Protein AF-A0A7C4VR80-F1 (afdb_monomer)

pLDDT: mean 94.08, std 6.9, range [58.31, 98.81]

InterPro domains:
  IPR038763 DHH phosphoesterase superfamily [SSF64182] (2-116)

Solvent-accessible surface area (backbone atoms only — not comparable to full-atom values): 9260 Å² total; per-residue (Å²): 99,38,45,36,22,27,54,40,55,39,22,42,46,32,46,31,52,50,28,62,56,66,71,44,82,62,73,70,46,74,44,54,60,67,41,53,78,66,64,74,52,89,69,44,83,46,22,33,38,29,56,44,63,85,62,85,51,48,59,28,41,26,28,28,58,79,90,55,69,69,94,73,90,67,56,67,45,76,50,86,52,52,25,30,26,48,45,52,48,62,76,39,56,90,55,55,92,66,90,53,64,68,63,36,52,48,29,29,31,61,67,55,60,69,64,52,71,62,52,72,74,43,31,85,81,36,68,68,58,40,53,41,74,70,45,70,77,80,55,88,88,40,57,69,55,54,51,48,52,29,56,38,65,66,76,44,60,71,86,79,68,111

Structure (mmCIF, N/CA/C/O backbone):
data_AF-A0A7C4VR80-F1
#
_entry.id   AF-A0A7C4VR80-F1
#
loop_
_atom_site.group_PDB
_atom_site.id
_atom_site.type_symbol
_atom_site.label_atom_id
_atom_site.label_alt_id
_atom_site.label_comp_id
_atom_site.label_asym_id
_atom_site.label_entity_id
_atom_site.label_seq_id
_atom_site.pdbx_PDB_ins_code
_atom_site.Cartn_x
_atom_site.Cartn_y
_atom_site.Cartn_z
_atom_site.occupancy
_atom_site.B_iso_or_equiv
_atom_site.auth_seq_id
_atom_site.auth_comp_id
_atom_site.auth_asym_id
_atom_site.auth_atom_id
_atom_site.pdbx_PDB_model_num
ATOM 1 N N . MET A 1 1 ? -15.105 -1.684 8.019 1.00 88.06 1 MET A N 1
ATOM 2 C CA . MET A 1 1 ? -13.678 -1.315 7.994 1.00 88.06 1 MET A CA 1
ATOM 3 C C . MET A 1 1 ? -13.324 -1.013 6.562 1.00 88.06 1 MET A C 1
ATOM 5 O O . MET A 1 1 ? -13.680 -1.820 5.712 1.00 88.06 1 MET A O 1
ATOM 9 N N . ARG A 1 2 ? -12.689 0.125 6.300 1.00 94.94 2 ARG A N 1
ATOM 10 C CA . ARG A 1 2 ? -12.163 0.472 4.977 1.00 94.94 2 ARG A CA 1
ATOM 11 C C . ARG A 1 2 ? -10.654 0.610 5.093 1.00 94.94 2 ARG A C 1
ATOM 13 O O . ARG A 1 2 ? -10.152 0.986 6.152 1.00 94.94 2 ARG A O 1
ATOM 20 N N . VAL A 1 3 ? -9.945 0.314 4.014 1.00 98.06 3 VAL A N 1
ATOM 21 C CA . VAL A 1 3 ? -8.529 0.671 3.913 1.00 98.06 3 VAL A CA 1
ATOM 22 C C . VAL A 1 3 ? -8.450 2.087 3.363 1.00 98.06 3 VAL A C 1
ATOM 24 O O . VAL A 1 3 ? -9.061 2.372 2.334 1.00 98.06 3 VAL A O 1
ATOM 27 N N . VAL A 1 4 ? -7.721 2.956 4.056 1.00 97.88 4 VAL A N 1
ATOM 28 C CA . VAL A 1 4 ? -7.455 4.337 3.658 1.00 97.88 4 VAL A CA 1
ATOM 29 C C . VAL A 1 4 ? -5.955 4.475 3.436 1.00 97.88 4 VAL A C 1
ATOM 31 O O . VAL A 1 4 ? -5.168 4.261 4.359 1.00 97.88 4 VAL A O 1
ATOM 34 N N . THR A 1 5 ? -5.540 4.781 2.212 1.00 97.56 5 THR A N 1
ATOM 35 C CA . THR A 1 5 ? -4.115 4.805 1.856 1.00 97.56 5 THR A CA 1
ATOM 36 C C . THR A 1 5 ? -3.829 5.726 0.674 1.00 97.56 5 THR A C 1
ATOM 38 O O . THR A 1 5 ? -4.750 6.294 0.083 1.00 97.56 5 THR A O 1
ATOM 41 N N . ARG A 1 6 ? -2.549 5.912 0.357 1.00 94.31 6 ARG A N 1
ATOM 42 C CA . ARG A 1 6 ? -2.096 6.761 -0.746 1.00 94.31 6 ARG A CA 1
ATOM 43 C C . ARG A 1 6 ? -2.239 6.062 -2.097 1.00 94.31 6 ARG A C 1
ATOM 45 O O . ARG A 1 6 ? -2.098 4.843 -2.165 1.00 94.31 6 ARG A O 1
ATOM 52 N N . PRO A 1 7 ? -2.489 6.809 -3.183 1.00 93.38 7 PRO A N 1
ATOM 53 C CA . PRO A 1 7 ? -2.538 6.265 -4.538 1.00 93.38 7 PRO A CA 1
ATOM 54 C C . PRO A 1 7 ? -1.134 6.126 -5.157 1.00 93.38 7 PRO A C 1
ATOM 56 O O . PRO A 1 7 ? -0.882 6.583 -6.268 1.00 93.38 7 PRO A O 1
ATOM 59 N N . ASP A 1 8 ? -0.210 5.508 -4.424 1.00 95.38 8 ASP A N 1
ATOM 60 C CA . ASP A 1 8 ? 1.118 5.113 -4.898 1.00 95.38 8 ASP A CA 1
ATOM 61 C C . ASP A 1 8 ? 1.297 3.593 -4.789 1.00 95.38 8 ASP A C 1
ATOM 63 O O . ASP A 1 8 ? 0.402 2.871 -4.341 1.00 95.38 8 ASP A O 1
ATOM 67 N N . PHE A 1 9 ? 2.434 3.077 -5.259 1.00 97.38 9 PHE A N 1
ATOM 68 C CA . PHE A 1 9 ? 2.661 1.633 -5.278 1.00 97.38 9 PHE A CA 1
ATOM 69 C C . PHE A 1 9 ? 2.686 1.029 -3.868 1.00 97.38 9 PHE A C 1
ATOM 71 O O . PHE A 1 9 ? 2.068 -0.013 -3.654 1.00 97.38 9 PHE A O 1
ATOM 78 N N . ASP A 1 10 ? 3.310 1.699 -2.894 1.00 98.38 10 ASP A N 1
ATOM 79 C CA . ASP A 1 10 ? 3.303 1.245 -1.500 1.00 98.38 10 ASP A CA 1
ATOM 80 C C . ASP A 1 10 ? 1.877 1.201 -0.924 1.00 98.38 10 ASP A C 1
ATOM 82 O O . ASP A 1 10 ? 1.457 0.190 -0.358 1.00 98.38 10 ASP A O 1
ATOM 86 N N . GLY A 1 11 ? 1.068 2.240 -1.153 1.00 98.00 11 GLY A N 1
ATOM 87 C CA . GLY A 1 11 ? -0.332 2.260 -0.733 1.00 98.00 11 GLY A CA 1
ATOM 88 C C . GLY A 1 11 ? -1.187 1.181 -1.409 1.00 98.00 11 GLY A C 1
ATOM 89 O O . GLY A 1 11 ? -1.987 0.511 -0.749 1.00 98.00 11 GLY A O 1
ATOM 90 N N . VAL A 1 12 ? -0.977 0.920 -2.703 1.00 97.88 12 VAL A N 1
ATOM 91 C CA . VAL A 1 12 ? -1.622 -0.198 -3.415 1.00 97.88 12 VAL A CA 1
ATOM 92 C C . VAL A 1 12 ? -1.265 -1.538 -2.772 1.00 97.88 12 VAL A C 1
ATOM 94 O O . VAL A 1 12 ? -2.160 -2.347 -2.511 1.00 97.88 12 VAL A O 1
ATOM 97 N N . VAL A 1 13 ? 0.011 -1.780 -2.466 1.00 98.62 13 VAL A N 1
ATOM 98 C CA . VAL A 1 13 ? 0.434 -3.031 -1.822 1.00 98.62 13 VAL A CA 1
ATOM 99 C C . VAL A 1 13 ? -0.089 -3.119 -0.385 1.00 98.62 13 VAL A C 1
ATOM 101 O O . VAL A 1 13 ? -0.579 -4.178 0.015 1.00 98.62 13 VAL A O 1
ATOM 104 N N . CYS A 1 14 ? -0.115 -2.016 0.369 1.00 98.69 14 CYS A N 1
ATOM 105 C CA . CYS A 1 14 ? -0.787 -1.948 1.668 1.00 98.69 14 CYS A CA 1
ATOM 106 C C . CYS A 1 14 ? -2.253 -2.386 1.562 1.00 98.69 14 CYS A C 1
ATOM 108 O O . CYS A 1 14 ? -2.718 -3.192 2.370 1.00 98.69 14 CYS A O 1
ATOM 110 N N . ALA A 1 15 ? -2.982 -1.903 0.553 1.00 98.44 15 ALA A N 1
ATOM 111 C CA . ALA A 1 15 ? -4.367 -2.290 0.328 1.00 98.44 15 ALA A CA 1
ATOM 112 C C . ALA A 1 15 ? -4.523 -3.778 -0.009 1.00 98.44 15 ALA A C 1
ATOM 114 O O . ALA A 1 15 ? -5.391 -4.432 0.569 1.00 98.44 15 ALA A O 1
ATOM 115 N N . VAL A 1 16 ? -3.674 -4.332 -0.880 1.00 98.19 16 VAL A N 1
ATOM 116 C CA . VAL A 1 16 ? -3.649 -5.775 -1.188 1.00 98.19 16 VAL A CA 1
ATOM 117 C C . VAL A 1 16 ? -3.511 -6.595 0.097 1.00 98.19 16 VAL A C 1
ATOM 119 O O . VAL A 1 16 ? -4.339 -7.467 0.373 1.00 98.19 16 VAL A O 1
ATOM 122 N N . LEU A 1 17 ? -2.500 -6.275 0.904 1.00 98.56 17 LEU A N 1
ATOM 123 C CA . LEU A 1 17 ? -2.162 -6.998 2.125 1.00 98.56 17 LEU A CA 1
ATOM 124 C C . LEU A 1 17 ? -3.251 -6.876 3.196 1.00 98.56 17 LEU A C 1
ATOM 126 O O . LEU A 1 17 ? -3.684 -7.878 3.761 1.00 98.56 17 LEU A O 1
ATOM 130 N N . LEU A 1 18 ? -3.748 -5.665 3.457 1.00 98.31 18 LEU A N 1
ATOM 131 C CA . LEU A 1 18 ? -4.788 -5.436 4.462 1.00 98.31 18 LEU A CA 1
ATOM 132 C C . LEU A 1 18 ? -6.108 -6.112 4.088 1.00 98.31 18 LEU A C 1
ATOM 134 O O . LEU A 1 18 ? -6.744 -6.723 4.951 1.00 98.31 18 LEU A O 1
ATOM 138 N N . LYS A 1 19 ? -6.513 -6.041 2.813 1.00 97.56 19 LYS A N 1
ATOM 139 C CA . LYS A 1 19 ? -7.729 -6.716 2.343 1.00 97.56 19 LYS A CA 1
ATOM 140 C C . LYS A 1 19 ? -7.614 -8.229 2.483 1.00 97.56 19 LYS A C 1
ATOM 142 O O . LYS A 1 19 ? -8.575 -8.858 2.920 1.00 97.56 19 LYS A O 1
ATOM 147 N N . GLU A 1 20 ? -6.449 -8.798 2.186 1.00 96.94 20 GLU A N 1
ATOM 148 C CA . GLU A 1 20 ? -6.206 -10.232 2.342 1.00 96.94 20 GLU A CA 1
ATOM 149 C C . GLU A 1 20 ? -6.188 -10.666 3.816 1.00 96.94 20 GLU A C 1
ATOM 151 O O . GLU A 1 20 ? -6.903 -11.589 4.205 1.00 96.94 20 GLU A O 1
ATOM 156 N N . ALA A 1 21 ? -5.428 -9.971 4.666 1.00 97.25 21 ALA A N 1
ATOM 157 C CA . ALA A 1 21 ? -5.257 -10.338 6.072 1.00 97.25 21 ALA A CA 1
ATOM 158 C C . ALA A 1 21 ? -6.539 -10.194 6.907 1.00 97.25 21 ALA A C 1
ATOM 160 O O . ALA A 1 21 ? -6.704 -10.894 7.911 1.00 97.25 21 ALA A O 1
ATOM 161 N N . LEU A 1 22 ? -7.417 -9.260 6.533 1.00 96.31 22 LEU A N 1
ATOM 162 C CA . LEU A 1 22 ? -8.600 -8.887 7.314 1.00 96.31 22 L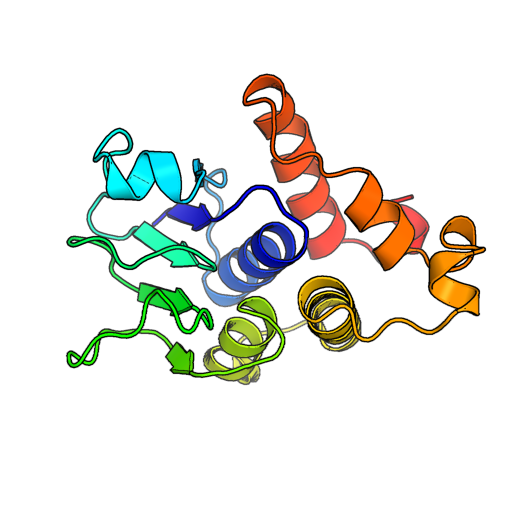EU A CA 1
ATOM 163 C C . LEU A 1 22 ? -9.923 -9.199 6.609 1.00 96.31 22 LEU A C 1
ATOM 165 O O . LEU A 1 22 ? -10.977 -8.903 7.168 1.00 96.31 22 LEU A O 1
ATOM 169 N N . SER A 1 23 ? -9.878 -9.803 5.415 1.00 94.31 23 SER A N 1
ATOM 170 C CA . SER A 1 23 ? -11.068 -10.107 4.605 1.00 94.31 23 SER A CA 1
ATOM 171 C C . SER A 1 23 ? -11.952 -8.869 4.382 1.00 94.31 23 SER A C 1
ATOM 173 O O . SER A 1 23 ? -13.167 -8.905 4.568 1.00 94.31 23 SER A O 1
ATOM 175 N N . VAL A 1 24 ? -11.324 -7.736 4.047 1.00 92.69 24 VAL A N 1
ATOM 176 C CA . VAL A 1 24 ? -12.029 -6.478 3.758 1.00 92.69 24 VAL A CA 1
ATOM 177 C C . VAL A 1 24 ? -12.415 -6.453 2.283 1.00 92.69 24 VAL A C 1
ATOM 179 O O . VAL A 1 24 ? -11.542 -6.427 1.420 1.00 92.69 24 VAL A O 1
ATOM 182 N N . ASP A 1 25 ? -13.716 -6.390 1.997 1.00 88.81 25 ASP A N 1
ATOM 183 C CA . ASP A 1 25 ? -14.241 -6.385 0.621 1.00 88.81 25 ASP A CA 1
ATOM 184 C C . ASP A 1 25 ? -14.690 -5.002 0.129 1.00 88.81 25 ASP A C 1
ATOM 186 O O . ASP A 1 25 ? -14.981 -4.818 -1.053 1.00 88.81 25 ASP A O 1
ATOM 190 N N . THR A 1 26 ? -14.722 -3.996 1.003 1.00 91.00 26 THR A N 1
ATOM 191 C CA . THR A 1 26 ? -15.069 -2.629 0.595 1.00 91.00 26 THR A CA 1
ATOM 192 C C . THR A 1 26 ? -13.989 -2.028 -0.316 1.00 91.00 26 THR A C 1
ATOM 194 O O . THR A 1 26 ? -12.811 -2.383 -0.183 1.00 91.00 26 THR A O 1
ATOM 197 N N . PRO A 1 27 ? -14.349 -1.085 -1.208 1.00 91.75 27 PRO A N 1
ATOM 198 C CA . PRO A 1 27 ? -13.371 -0.310 -1.967 1.00 91.75 27 PRO A CA 1
ATOM 199 C C 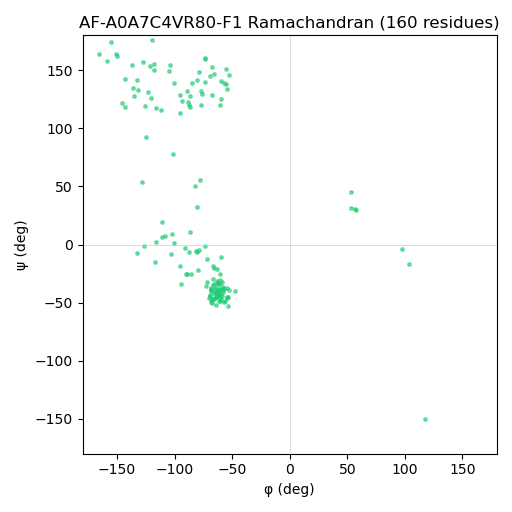. PRO A 1 27 ? -12.365 0.412 -1.061 1.00 91.75 27 PRO A C 1
ATOM 201 O O . PRO A 1 27 ? -12.685 0.774 0.075 1.00 91.75 27 PRO A O 1
ATOM 204 N N . VAL A 1 28 ? -11.156 0.617 -1.581 1.00 96.06 28 VAL A N 1
ATOM 205 C CA . VAL A 1 28 ? -10.113 1.410 -0.919 1.00 96.06 28 VAL A CA 1
ATOM 206 C C . VAL A 1 28 ? -10.477 2.890 -1.016 1.00 96.06 28 VAL A C 1
ATOM 208 O O . VAL A 1 28 ? -10.962 3.347 -2.052 1.00 96.06 28 VAL A O 1
ATOM 211 N N . VAL A 1 29 ? -10.238 3.635 0.061 1.00 95.62 29 VAL A N 1
ATOM 212 C CA . VAL A 1 29 ? -10.351 5.095 0.088 1.00 95.62 29 VAL A CA 1
ATOM 213 C C . VAL A 1 29 ? -8.966 5.682 -0.171 1.00 95.62 29 VAL A C 1
ATOM 215 O O . VAL A 1 29 ? -8.053 5.525 0.638 1.00 95.62 29 VAL A O 1
ATOM 218 N N . TRP A 1 30 ? -8.809 6.351 -1.307 1.00 94.88 30 TRP A N 1
ATOM 219 C CA . TRP A 1 30 ? -7.528 6.893 -1.752 1.00 94.88 30 TRP A CA 1
ATOM 220 C C . TRP A 1 30 ? -7.371 8.343 -1.304 1.00 94.88 30 TRP A C 1
ATOM 222 O O . TRP A 1 30 ? -8.227 9.185 -1.586 1.00 94.88 30 TRP A O 1
ATOM 232 N N . VAL A 1 31 ? -6.299 8.634 -0.571 1.00 94.12 31 VAL A N 1
ATOM 233 C CA . VAL A 1 31 ? -6.113 9.917 0.112 1.00 94.12 31 VAL A CA 1
ATOM 234 C C . VAL A 1 31 ? -4.694 10.421 -0.081 1.00 94.12 31 VAL A C 1
ATOM 236 O O . VAL A 1 31 ? -3.731 9.693 0.125 1.00 94.12 31 VAL A O 1
ATOM 239 N N . GLU A 1 32 ? -4.571 11.704 -0.409 1.00 91.94 32 GLU A N 1
ATOM 240 C CA . GLU A 1 32 ? -3.293 12.407 -0.370 1.00 91.94 32 GLU A CA 1
ATOM 241 C C . GLU A 1 32 ? -2.962 12.847 1.066 1.00 91.94 32 GLU A C 1
ATOM 243 O O . GLU A 1 32 ? -3.854 13.342 1.768 1.00 91.94 32 GLU A O 1
ATOM 248 N N . PRO A 1 33 ? -1.692 12.782 1.515 1.00 92.19 33 PRO A N 1
ATOM 249 C CA . PRO A 1 33 ? -1.304 13.211 2.864 1.00 92.19 33 PRO A CA 1
ATOM 250 C C . PRO A 1 33 ? -1.766 14.634 3.199 1.00 92.19 33 PRO A C 1
ATOM 252 O O . PRO A 1 33 ? -2.234 14.902 4.307 1.00 92.19 33 PRO A O 1
ATOM 255 N N . GLY A 1 34 ? -1.691 15.538 2.217 1.00 91.19 34 GLY A N 1
ATOM 256 C CA . GLY A 1 34 ? -2.130 16.922 2.369 1.00 91.19 34 GLY A CA 1
ATOM 257 C C . GLY A 1 34 ? -3.640 17.060 2.582 1.00 91.19 34 GLY A C 1
ATOM 258 O O . GLY A 1 34 ? -4.065 17.935 3.334 1.00 91.19 34 GLY A O 1
ATOM 259 N N . ASP A 1 35 ? -4.464 16.203 1.975 1.00 92.00 35 ASP A N 1
ATOM 260 C CA . ASP A 1 35 ? -5.916 16.223 2.186 1.00 92.00 35 ASP A CA 1
ATOM 261 C C . ASP A 1 35 ? -6.264 15.791 3.618 1.00 92.00 35 ASP A C 1
ATOM 263 O O . ASP A 1 35 ? -7.126 16.405 4.253 1.00 92.00 35 ASP A O 1
ATOM 267 N N . LEU A 1 36 ? -5.547 14.798 4.154 1.00 91.75 36 LEU A N 1
ATOM 268 C CA . LEU A 1 36 ? -5.722 14.327 5.527 1.00 91.75 36 LEU A CA 1
ATOM 269 C C . LEU A 1 36 ? -5.293 15.387 6.554 1.00 91.75 36 LEU A C 1
ATOM 271 O O . LEU A 1 36 ? -6.062 15.725 7.451 1.00 91.75 36 LEU A O 1
ATOM 275 N N . GLN A 1 37 ? -4.112 15.986 6.375 1.00 88.62 37 GLN A N 1
ATOM 276 C CA . GLN A 1 37 ? -3.594 17.049 7.251 1.00 88.62 37 GLN A CA 1
ATOM 277 C C . GLN A 1 37 ? -4.482 18.302 7.256 1.00 88.62 37 GLN A C 1
ATOM 279 O O . GLN A 1 37 ? -4.620 18.978 8.275 1.00 88.62 37 GLN A O 1
ATOM 284 N N . ASN A 1 38 ? -5.116 18.609 6.121 1.00 91.56 38 ASN A N 1
ATOM 285 C CA . ASN A 1 38 ? -6.055 19.722 5.997 1.00 91.56 38 ASN A CA 1
ATOM 286 C C . ASN A 1 38 ? -7.499 19.348 6.384 1.00 91.56 38 ASN A C 1
ATOM 288 O O . ASN A 1 38 ? -8.402 20.142 6.128 1.00 91.56 38 ASN A O 1
ATOM 292 N N . HIS A 1 39 ? -7.730 18.172 6.982 1.00 89.50 39 HIS A N 1
ATOM 293 C CA . HIS A 1 39 ? -9.048 17.701 7.431 1.00 89.50 39 HIS A CA 1
ATOM 294 C C . HIS A 1 39 ? -10.106 17.665 6.311 1.00 89.50 39 HIS A C 1
ATOM 296 O O . HIS A 1 39 ? -11.296 17.865 6.551 1.00 89.50 39 HIS A O 1
ATOM 302 N N . ARG A 1 40 ? -9.679 17.425 5.062 1.00 91.50 40 ARG A N 1
ATOM 303 C CA . ARG A 1 40 ? -10.565 17.343 3.882 1.00 91.50 40 ARG A CA 1
ATOM 304 C C . ARG A 1 40 ? -11.129 15.945 3.656 1.00 91.50 40 ARG A C 1
ATOM 306 O O . ARG A 1 40 ? -11.954 15.758 2.764 1.00 91.50 40 ARG A O 1
ATOM 313 N N . VAL A 1 41 ? -10.670 14.975 4.440 1.00 90.88 41 VAL A N 1
ATOM 314 C CA . VAL A 1 41 ? -11.150 13.595 4.438 1.00 90.88 41 VAL A CA 1
ATOM 315 C C . VAL A 1 41 ? -11.623 13.254 5.839 1.00 90.88 41 VAL A C 1
ATOM 317 O O . VAL A 1 41 ? -10.929 13.511 6.821 1.00 90.88 41 VAL A O 1
ATOM 320 N N . GLN A 1 42 ? -12.816 12.679 5.921 1.00 92.38 42 GLN A N 1
ATOM 321 C CA . GLN A 1 42 ? -13.373 12.191 7.171 1.00 92.38 42 GLN A CA 1
ATOM 322 C C . GLN A 1 42 ? -12.913 10.751 7.406 1.00 92.38 42 GLN A C 1
ATOM 324 O O . GLN A 1 42 ? -13.219 9.865 6.609 1.00 92.38 42 GLN A O 1
ATOM 329 N N . ILE A 1 43 ? -12.209 10.532 8.516 1.00 95.12 43 ILE A N 1
ATOM 330 C CA . ILE A 1 43 ? -11.852 9.197 8.998 1.00 95.12 43 ILE A CA 1
ATOM 331 C C . ILE A 1 43 ? -12.965 8.680 9.906 1.00 95.12 43 ILE A C 1
ATOM 333 O O . ILE A 1 43 ? -13.452 9.390 10.789 1.00 95.12 43 ILE A O 1
ATOM 337 N N . GLU A 1 44 ? -13.387 7.447 9.660 1.00 93.12 44 GLU A N 1
ATOM 338 C CA . GLU A 1 44 ? -14.463 6.779 10.381 1.00 93.12 44 GLU A CA 1
ATOM 339 C C . GLU A 1 44 ? -13.907 5.748 11.370 1.00 93.12 44 GLU A C 1
ATOM 341 O O . GLU A 1 44 ? -12.830 5.176 11.186 1.00 93.12 44 GLU A O 1
ATOM 346 N N . ILE A 1 45 ? -14.678 5.467 12.424 1.00 91.12 45 ILE A N 1
ATOM 347 C CA . ILE A 1 45 ? -14.356 4.382 13.355 1.00 91.12 45 ILE A CA 1
ATOM 348 C C . ILE A 1 45 ? -14.323 3.064 12.572 1.00 91.12 45 ILE A C 1
ATOM 350 O O . ILE A 1 45 ? -15.295 2.692 11.915 1.00 91.12 45 ILE A O 1
ATOM 354 N N . GLY A 1 46 ? -13.210 2.337 12.671 1.00 91.81 46 GLY A N 1
ATOM 355 C CA . GLY A 1 46 ? -12.978 1.103 11.919 1.00 91.81 46 GLY A CA 1
ATOM 356 C C . GLY A 1 46 ? -12.152 1.287 10.646 1.00 91.81 46 GLY A C 1
ATOM 357 O O . GLY A 1 46 ? -11.860 0.289 9.987 1.00 91.81 46 GLY A O 1
ATOM 358 N N . ASP A 1 47 ? -11.777 2.511 10.272 1.00 96.75 47 ASP A N 1
ATOM 359 C CA . ASP A 1 47 ? -10.834 2.723 9.175 1.00 96.75 47 ASP A CA 1
ATOM 360 C C . ASP A 1 47 ? -9.425 2.266 9.559 1.00 96.75 47 ASP A C 1
ATOM 362 O O . ASP A 1 47 ? -8.985 2.392 10.707 1.00 96.75 47 ASP A O 1
ATOM 366 N N . ILE A 1 48 ? -8.717 1.734 8.568 1.00 98.06 48 ILE A N 1
ATOM 367 C CA . ILE A 1 48 ? -7.324 1.313 8.671 1.00 98.06 48 ILE A CA 1
ATOM 368 C C . ILE A 1 48 ? -6.511 2.257 7.807 1.00 98.06 48 ILE A C 1
ATOM 370 O O . ILE A 1 48 ? -6.700 2.282 6.591 1.00 98.06 48 ILE A O 1
ATOM 374 N N . LEU A 1 49 ? -5.623 3.025 8.428 1.00 98.12 49 LEU A N 1
ATOM 375 C CA . LEU A 1 49 ? -4.759 3.959 7.719 1.00 98.12 49 LEU A CA 1
ATOM 376 C C . LEU A 1 49 ? -3.419 3.293 7.440 1.00 98.12 49 LEU A C 1
ATOM 378 O O . LEU A 1 49 ? -2.784 2.766 8.353 1.00 98.12 49 LEU A O 1
ATOM 382 N N . ALA A 1 50 ? -2.984 3.341 6.188 1.00 98.31 50 ALA A N 1
ATOM 383 C CA . ALA A 1 50 ? -1.672 2.867 5.782 1.00 98.31 50 ALA A CA 1
ATOM 384 C C . ALA A 1 50 ? -0.988 3.896 4.888 1.00 98.31 50 ALA A C 1
ATOM 386 O O . ALA A 1 50 ? -1.643 4.512 4.044 1.00 98.31 50 ALA A O 1
ATOM 387 N N . ASN A 1 51 ? 0.320 4.060 5.060 1.00 97.75 51 ASN A N 1
ATOM 388 C CA . ASN A 1 51 ? 1.133 4.992 4.285 1.00 97.75 51 ASN A CA 1
ATOM 389 C C . ASN A 1 51 ? 0.653 6.461 4.374 1.00 97.75 51 ASN A C 1
ATOM 391 O O . ASN A 1 51 ? 0.755 7.237 3.431 1.00 97.75 51 ASN A O 1
ATOM 395 N N . LEU A 1 52 ? 0.048 6.858 5.494 1.00 97.06 52 LEU A N 1
ATOM 396 C CA . LEU A 1 52 ? -0.531 8.190 5.689 1.00 97.06 52 LEU A CA 1
ATOM 397 C C . LEU A 1 52 ? -0.171 8.725 7.075 1.00 97.06 52 LEU A C 1
ATOM 399 O O . LEU A 1 52 ? 0.020 7.924 7.995 1.00 97.06 52 LEU A O 1
ATOM 403 N N . PRO A 1 53 ? -0.144 10.059 7.270 1.00 95.81 53 PRO A N 1
ATOM 404 C CA . PRO A 1 53 ? -0.092 10.632 8.607 1.00 95.81 53 PRO A CA 1
ATOM 405 C C . PRO A 1 53 ? -1.209 10.065 9.485 1.00 95.81 53 PRO A C 1
ATOM 407 O O . PRO A 1 53 ? -2.309 9.787 9.004 1.00 95.81 53 PRO A O 1
ATOM 410 N N . TYR A 1 54 ? -0.943 9.908 10.778 1.00 95.31 54 TYR A N 1
ATOM 411 C CA . TYR A 1 54 ? -1.979 9.480 11.707 1.00 95.31 54 TYR A CA 1
ATOM 412 C C . TYR A 1 54 ? -3.149 10.471 11.726 1.00 95.31 54 TYR A C 1
ATOM 414 O O . TYR A 1 54 ? -2.952 11.689 11.733 1.00 95.31 54 TYR A O 1
ATOM 422 N N . ALA A 1 55 ? -4.368 9.938 11.800 1.00 93.62 55 ALA A N 1
ATOM 423 C CA . ALA A 1 55 ? -5.578 10.716 12.007 1.00 93.62 55 ALA A CA 1
ATOM 424 C C . ALA A 1 55 ? -6.427 10.087 13.123 1.00 93.62 55 ALA A C 1
ATOM 426 O O . ALA A 1 55 ? -6.662 8.873 13.102 1.00 93.62 55 ALA A O 1
ATOM 427 N N . PRO A 1 56 ? -6.926 10.889 14.083 1.00 91.00 56 PRO A N 1
ATOM 428 C CA . PRO A 1 56 ? -7.798 10.387 15.136 1.00 91.00 56 PRO A CA 1
ATOM 429 C C . PRO A 1 56 ? -9.032 9.670 14.576 1.00 91.00 56 PRO A C 1
ATOM 431 O O . PRO A 1 56 ? -9.671 10.149 13.641 1.00 91.00 56 PRO A O 1
ATOM 434 N N . GLY A 1 57 ? -9.392 8.542 15.192 1.00 87.81 57 GLY A N 1
ATOM 435 C CA . GLY A 1 57 ? -10.570 7.748 14.829 1.00 87.81 57 GLY A CA 1
ATOM 436 C C . GLY A 1 57 ? -10.262 6.473 14.041 1.00 87.81 57 GLY A C 1
ATOM 437 O O . GLY A 1 57 ? -11.095 5.565 14.040 1.00 87.81 57 GLY A O 1
ATOM 438 N N . CYS A 1 58 ? -9.067 6.345 13.452 1.00 94.75 58 CYS A N 1
ATOM 439 C CA . CYS A 1 58 ? -8.651 5.086 12.839 1.00 94.75 58 CYS A CA 1
ATOM 440 C C . CYS A 1 58 ? -8.494 3.975 13.887 1.00 94.75 58 CYS A C 1
ATOM 442 O O . CYS A 1 58 ? -8.091 4.218 15.025 1.00 94.75 58 CYS A O 1
ATOM 444 N N . SER A 1 59 ? -8.784 2.734 13.503 1.00 95.31 59 SER A N 1
ATOM 445 C CA . SER A 1 59 ? -8.631 1.567 14.381 1.00 95.31 59 SER A CA 1
ATOM 446 C C . SER A 1 59 ? -7.256 0.919 14.295 1.00 95.31 59 SER A C 1
ATOM 448 O O . SER A 1 59 ? -6.842 0.265 15.246 1.00 95.31 59 SER A O 1
ATOM 450 N N . LEU A 1 60 ? -6.569 1.084 13.166 1.00 97.31 60 LEU A N 1
ATOM 451 C CA . LEU A 1 60 ? -5.223 0.584 12.915 1.00 97.31 60 LEU A CA 1
ATOM 452 C C . LEU A 1 60 ? -4.462 1.614 12.081 1.00 97.31 60 LEU A C 1
ATOM 454 O O . LEU A 1 60 ? -5.045 2.221 11.179 1.00 97.31 60 LEU A O 1
ATOM 458 N N . TRP A 1 61 ? -3.172 1.772 12.362 1.00 98.00 61 TRP A N 1
ATOM 459 C CA . TRP A 1 61 ? -2.297 2.688 11.643 1.00 98.00 61 TRP A CA 1
ATOM 460 C C . TRP A 1 61 ? -0.947 2.044 11.310 1.00 98.00 61 TRP A C 1
ATOM 462 O O . TRP A 1 61 ? -0.268 1.504 12.185 1.00 98.00 61 TRP A O 1
ATOM 472 N N . PHE A 1 62 ? -0.568 2.112 10.036 1.00 98.44 62 PHE A N 1
ATOM 473 C CA . PHE A 1 62 ? 0.701 1.620 9.509 1.00 98.44 62 PHE A CA 1
ATOM 474 C C . PHE A 1 62 ? 1.414 2.736 8.762 1.00 98.44 62 PHE A C 1
ATOM 476 O O . PHE A 1 62 ? 0.898 3.251 7.771 1.00 98.44 62 PHE A O 1
ATOM 483 N N . ASP A 1 63 ? 2.600 3.113 9.219 1.00 98.12 63 ASP A N 1
ATOM 484 C CA . ASP A 1 63 ? 3.377 4.153 8.556 1.00 98.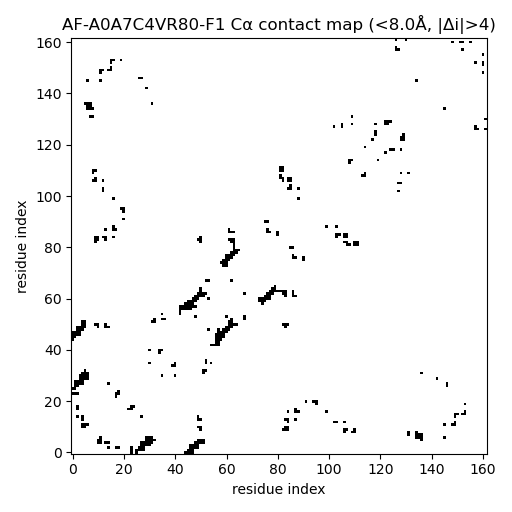12 63 ASP A CA 1
ATOM 485 C C . ASP A 1 63 ? 4.863 4.053 8.914 1.00 98.12 63 ASP A C 1
ATOM 487 O O . 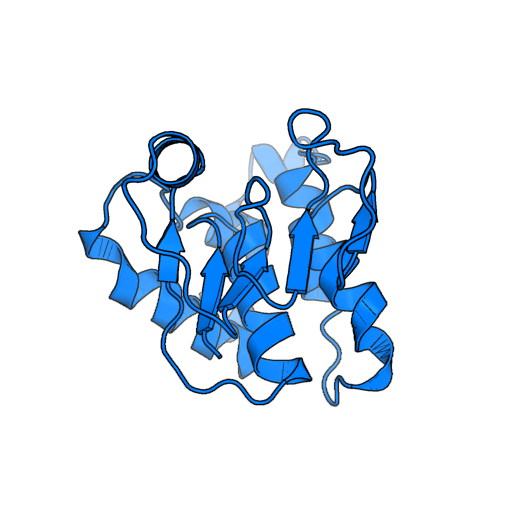ASP A 1 63 ? 5.254 3.463 9.924 1.00 98.12 63 ASP A O 1
ATOM 491 N N . HIS A 1 64 ? 5.698 4.626 8.059 1.00 97.38 64 HIS A N 1
ATOM 492 C CA . HIS A 1 64 ? 7.154 4.548 8.139 1.00 97.38 64 HIS A CA 1
ATOM 493 C C . HIS A 1 64 ? 7.846 5.909 7.969 1.00 97.38 64 HIS A C 1
ATOM 495 O O . HIS A 1 64 ? 9.055 6.036 8.201 1.00 97.38 64 HIS A O 1
ATOM 501 N N . HIS A 1 65 ? 7.083 6.951 7.627 1.00 96.25 65 HIS A N 1
ATOM 502 C CA . HIS A 1 65 ? 7.601 8.286 7.386 1.00 96.25 65 HIS A CA 1
ATOM 503 C C . HIS A 1 65 ? 8.145 8.929 8.662 1.00 96.25 65 HIS A C 1
ATOM 505 O O . HIS A 1 65 ? 7.457 9.075 9.674 1.00 96.25 65 HIS A O 1
ATOM 511 N N . HIS A 1 66 ? 9.376 9.439 8.590 1.00 94.19 66 HIS A N 1
ATOM 512 C CA . HIS A 1 66 ? 9.974 10.182 9.701 1.00 94.19 66 HIS A CA 1
ATOM 513 C C . HIS A 1 66 ? 9.133 11.402 10.118 1.00 94.19 66 HIS A C 1
ATOM 515 O O . HIS A 1 66 ? 9.041 11.706 11.306 1.00 94.19 66 HIS A O 1
ATOM 521 N N . SER A 1 67 ? 8.506 12.084 9.155 1.00 93.19 67 SER A N 1
ATOM 522 C CA . SER A 1 67 ? 7.690 13.285 9.380 1.00 93.19 67 SER A CA 1
ATOM 523 C C . SER A 1 67 ? 6.417 13.031 10.185 1.00 93.19 67 SER A C 1
ATOM 525 O O . SER A 1 67 ? 5.863 13.970 10.747 1.00 93.19 67 SER A O 1
ATOM 527 N N . ASN A 1 68 ? 5.962 11.781 10.248 1.00 93.12 68 ASN A N 1
ATOM 528 C CA . ASN A 1 68 ? 4.702 11.400 10.879 1.00 93.12 68 ASN A CA 1
ATOM 529 C C . ASN A 1 68 ? 4.912 10.770 12.266 1.00 93.12 68 ASN A C 1
ATOM 531 O O . ASN A 1 68 ? 3.973 10.240 12.856 1.00 93.12 68 ASN A O 1
ATOM 535 N N . ARG A 1 69 ? 6.143 10.811 12.797 1.00 92.06 69 ARG A N 1
ATOM 536 C CA . ARG A 1 69 ? 6.475 10.286 14.127 1.00 92.06 69 ARG A CA 1
ATOM 537 C C . ARG A 1 69 ? 5.577 10.887 15.203 1.00 92.06 69 ARG A C 1
ATOM 539 O O . ARG A 1 69 ? 5.442 12.103 15.307 1.00 92.06 69 ARG A O 1
ATOM 546 N N . MET A 1 70 ? 5.072 10.021 16.073 1.00 90.25 70 MET A N 1
ATOM 547 C CA . MET A 1 70 ? 4.318 10.403 17.262 1.00 90.25 70 MET A CA 1
ATOM 548 C C . MET A 1 70 ? 4.902 9.740 18.508 1.00 90.25 70 MET A C 1
ATOM 550 O O . MET A 1 70 ? 5.567 8.709 18.428 1.00 90.25 70 MET A O 1
ATOM 554 N N . SER A 1 71 ? 4.648 10.339 19.671 1.00 86.94 71 SER A N 1
ATOM 555 C CA . SER A 1 71 ? 5.008 9.766 20.974 1.00 86.94 71 SER A CA 1
ATOM 556 C C . SER A 1 71 ? 4.024 8.701 21.454 1.00 86.94 71 SER A C 1
ATOM 558 O O . SER A 1 71 ? 4.359 7.895 22.319 1.00 86.94 71 SER A O 1
ATOM 560 N N . GLU A 1 72 ? 2.798 8.722 20.935 1.00 88.38 72 GLU A N 1
ATOM 561 C CA . GLU A 1 72 ? 1.732 7.815 21.344 1.00 88.38 72 GLU A CA 1
ATOM 562 C C . GLU A 1 72 ? 1.814 6.491 20.587 1.00 88.38 72 GLU A C 1
ATOM 564 O O . GLU A 1 72 ? 2.063 6.452 19.382 1.00 88.38 72 GLU A O 1
ATOM 569 N N . THR A 1 73 ? 1.584 5.394 21.307 1.00 87.94 73 THR A N 1
ATOM 570 C CA . THR A 1 73 ? 1.437 4.072 20.695 1.00 87.94 73 THR A CA 1
ATOM 571 C C . THR A 1 73 ? -0.023 3.861 20.331 1.00 87.94 73 THR A C 1
ATOM 573 O O . THR A 1 73 ? -0.892 3.902 21.200 1.00 87.94 73 THR A O 1
ATOM 576 N N . VAL A 1 74 ? -0.279 3.594 19.055 1.00 92.88 74 VAL A N 1
ATOM 577 C CA . VAL A 1 74 ? -1.607 3.264 18.530 1.00 92.88 74 VAL A CA 1
ATOM 578 C C . VAL A 1 74 ? -1.591 1.852 17.941 1.00 92.88 74 VAL A C 1
ATOM 580 O O . VAL A 1 74 ? -0.519 1.365 17.570 1.00 92.88 74 VAL A O 1
ATOM 583 N N . PRO A 1 75 ? -2.741 1.157 17.866 1.00 96.25 75 PRO A N 1
ATOM 584 C CA . PRO A 1 75 ? -2.796 -0.152 17.228 1.00 96.25 75 PRO A CA 1
ATOM 585 C C . PRO A 1 75 ? -2.303 -0.098 15.775 1.00 96.25 75 PRO A C 1
ATOM 587 O O . PRO A 1 75 ? -2.642 0.819 15.030 1.00 96.25 75 PRO A O 1
ATOM 590 N N . GLY A 1 76 ? -1.534 -1.109 15.373 1.00 96.75 76 GLY A N 1
ATOM 591 C CA . GLY A 1 76 ? -0.848 -1.166 14.083 1.00 96.75 76 GLY A CA 1
ATOM 592 C C . GLY A 1 76 ? 0.666 -1.217 14.274 1.00 96.75 76 GLY A C 1
ATOM 593 O O . GLY A 1 76 ? 1.138 -1.771 15.272 1.00 96.75 76 GLY A O 1
ATOM 594 N N . LEU A 1 77 ? 1.425 -0.678 13.320 1.00 97.50 77 LEU A N 1
ATOM 595 C CA . LEU A 1 77 ? 2.884 -0.681 13.378 1.00 97.50 77 LEU A CA 1
ATOM 596 C C . LEU A 1 77 ? 3.466 0.586 12.753 1.00 97.50 77 LEU A C 1
ATOM 598 O O . LEU A 1 77 ? 3.278 0.847 11.568 1.00 97.50 77 LEU A O 1
ATOM 602 N N . PHE A 1 78 ? 4.237 1.322 13.551 1.00 97.12 78 PHE A N 1
ATOM 603 C CA . PHE A 1 78 ? 5.032 2.452 13.091 1.00 97.12 78 PHE A CA 1
ATOM 604 C C . PHE A 1 78 ? 6.514 2.212 13.378 1.00 97.12 78 PHE A C 1
ATOM 606 O O . PHE A 1 78 ? 6.894 1.978 14.529 1.00 97.12 78 PHE A O 1
ATOM 613 N N . ARG A 1 79 ? 7.365 2.311 12.353 1.00 95.75 79 ARG A N 1
ATOM 614 C CA . ARG A 1 79 ? 8.827 2.438 12.494 1.00 95.75 79 ARG A CA 1
ATOM 615 C C . ARG A 1 79 ? 9.452 2.876 11.179 1.00 95.75 79 ARG A C 1
ATOM 617 O O . ARG A 1 79 ? 8.869 2.688 10.124 1.00 95.75 79 ARG A O 1
ATOM 624 N N . MET A 1 80 ? 10.696 3.347 11.240 1.00 96.62 80 MET A N 1
ATOM 625 C CA . MET A 1 80 ? 11.491 3.527 10.025 1.00 96.62 80 MET A CA 1
ATOM 626 C C . MET A 1 80 ? 11.662 2.178 9.315 1.00 96.62 80 MET A C 1
ATOM 628 O O . MET A 1 80 ? 12.216 1.240 9.896 1.00 96.62 80 MET A O 1
ATOM 632 N N . ALA A 1 81 ? 11.185 2.104 8.080 1.00 97.88 81 ALA A N 1
ATOM 633 C CA . ALA A 1 81 ? 11.252 0.940 7.207 1.00 97.88 81 ALA A CA 1
ATOM 634 C C . ALA A 1 81 ? 11.280 1.402 5.738 1.00 97.88 81 ALA A C 1
ATOM 636 O O . ALA A 1 81 ? 10.967 2.569 5.485 1.00 97.88 81 ALA A O 1
ATOM 637 N N . PRO A 1 82 ? 11.659 0.529 4.788 1.00 98.44 82 PRO A N 1
ATOM 638 C CA . PRO A 1 82 ? 11.682 0.882 3.370 1.00 98.44 82 PRO A CA 1
ATOM 639 C C . PRO A 1 82 ? 10.301 1.224 2.799 1.00 98.44 82 PRO A C 1
ATOM 641 O O . PRO A 1 82 ? 10.240 2.080 1.932 1.00 98.44 82 PRO A O 1
ATOM 644 N N . SER A 1 83 ? 9.228 0.608 3.309 1.00 98.69 83 SER A N 1
ATOM 645 C CA . SER A 1 83 ? 7.838 0.872 2.914 1.00 98.69 83 SER A CA 1
ATOM 646 C C . SER A 1 83 ? 6.859 0.630 4.074 1.00 98.69 83 SER A C 1
ATOM 648 O O . SER A 1 83 ? 7.187 -0.069 5.046 1.00 98.69 83 SER A O 1
ATOM 650 N N . ALA A 1 84 ? 5.635 1.159 3.984 1.00 98.69 84 ALA A N 1
ATOM 651 C CA . ALA A 1 84 ? 4.547 0.798 4.893 1.00 98.69 84 ALA A CA 1
ATOM 652 C C . ALA A 1 84 ? 4.015 -0.622 4.614 1.00 98.69 84 ALA A C 1
ATOM 654 O O . ALA A 1 84 ? 3.644 -1.332 5.555 1.00 98.69 84 ALA A O 1
ATOM 655 N N . ALA A 1 85 ? 4.037 -1.085 3.361 1.00 98.81 85 ALA A N 1
ATOM 656 C CA . ALA A 1 85 ? 3.638 -2.437 2.978 1.00 98.81 85 ALA A CA 1
ATOM 657 C C . ALA A 1 85 ? 4.463 -3.506 3.701 1.00 98.81 85 ALA A C 1
ATOM 659 O O . ALA A 1 85 ? 3.901 -4.485 4.202 1.00 98.81 85 ALA A O 1
ATOM 660 N N . GLY A 1 86 ? 5.776 -3.298 3.840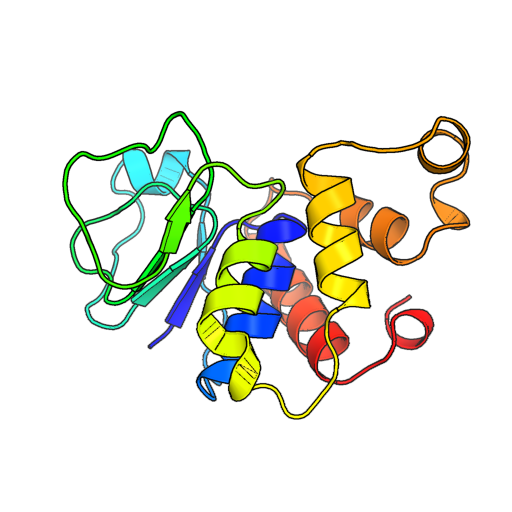 1.00 98.62 86 GLY A N 1
ATOM 661 C CA . GLY A 1 86 ? 6.650 -4.171 4.625 1.00 98.62 86 GLY A CA 1
ATOM 662 C C . GLY A 1 86 ? 6.209 -4.292 6.088 1.00 98.62 86 GLY A C 1
ATOM 663 O O . GLY A 1 86 ? 6.218 -5.388 6.658 1.00 98.62 86 GLY A O 1
ATOM 664 N N . LEU A 1 87 ? 5.734 -3.195 6.689 1.00 98.69 87 LEU A N 1
ATOM 665 C CA . LEU A 1 87 ? 5.205 -3.185 8.058 1.00 98.69 87 LEU A CA 1
ATOM 666 C C . LEU A 1 87 ? 3.882 -3.947 8.174 1.00 98.69 87 LEU A C 1
ATOM 668 O O . LEU A 1 87 ? 3.707 -4.733 9.107 1.00 98.69 87 LEU A O 1
ATOM 672 N N . VAL A 1 88 ? 2.969 -3.757 7.220 1.00 98.75 88 VAL A N 1
ATOM 673 C CA . VAL A 1 88 ? 1.702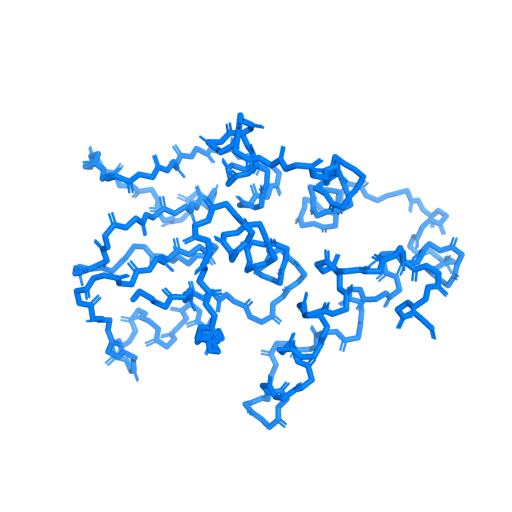 -4.504 7.157 1.00 98.75 88 VAL A CA 1
ATOM 674 C C . VAL A 1 88 ? 1.967 -6.003 6.988 1.00 98.75 88 VAL A C 1
ATOM 676 O O . VAL A 1 88 ? 1.342 -6.835 7.656 1.00 98.75 88 VAL A O 1
ATOM 679 N N . PHE A 1 89 ? 2.904 -6.366 6.110 1.00 98.56 89 PHE A N 1
ATOM 680 C CA . PHE A 1 89 ? 3.268 -7.755 5.859 1.00 98.56 89 PHE A CA 1
ATOM 681 C C . PHE A 1 89 ? 3.862 -8.424 7.099 1.00 98.56 89 PHE A C 1
ATOM 683 O O . PHE A 1 89 ? 3.477 -9.541 7.439 1.00 98.56 89 PHE A O 1
ATOM 690 N N . GLU A 1 90 ? 4.752 -7.739 7.818 1.00 98.12 90 GLU A N 1
ATOM 691 C CA . GLU A 1 90 ? 5.284 -8.234 9.087 1.00 98.12 90 GLU A CA 1
ATOM 692 C C . GLU A 1 90 ? 4.184 -8.433 10.131 1.00 98.12 90 GLU A C 1
ATOM 694 O O . GLU A 1 90 ? 4.106 -9.499 10.744 1.00 98.12 90 GLU A O 1
ATOM 699 N N . TYR A 1 91 ? 3.321 -7.432 10.307 1.00 98.31 91 TYR A N 1
ATOM 700 C CA . TYR A 1 91 ? 2.294 -7.437 11.344 1.00 98.31 91 TYR A CA 1
ATOM 701 C C . TYR A 1 91 ? 1.277 -8.576 11.168 1.00 98.31 91 TYR A C 1
ATOM 703 O O . TYR A 1 91 ? 0.799 -9.148 12.147 1.00 98.31 91 TYR A O 1
ATOM 711 N N . TYR A 1 92 ? 0.961 -8.938 9.921 1.00 98.12 92 TYR A N 1
ATOM 712 C CA . TYR A 1 92 ? -0.007 -9.990 9.596 1.00 98.12 92 TYR A CA 1
ATOM 713 C C . TYR A 1 92 ? 0.610 -11.251 8.990 1.00 98.12 92 TYR A C 1
ATOM 715 O O . TYR A 1 92 ? -0.116 -12.044 8.393 1.00 98.12 92 TYR A O 1
ATOM 723 N N . ARG A 1 93 ? 1.917 -11.479 9.163 1.00 96.00 93 ARG A N 1
ATOM 724 C CA . ARG A 1 93 ? 2.654 -12.580 8.516 1.00 96.00 93 ARG A CA 1
ATOM 725 C C . ARG A 1 93 ? 1.954 -13.942 8.610 1.00 96.00 93 ARG A C 1
ATOM 727 O O . ARG A 1 93 ? 1.926 -14.684 7.638 1.00 96.00 93 ARG A O 1
ATOM 734 N N . GLU A 1 94 ? 1.356 -14.252 9.758 1.00 96.19 94 GLU A N 1
ATOM 735 C CA . GLU A 1 94 ? 0.691 -15.537 10.024 1.00 96.19 94 GLU A CA 1
ATOM 736 C C . GLU A 1 94 ? -0.732 -15.654 9.442 1.00 96.19 94 GLU A C 1
ATOM 738 O O . GLU A 1 94 ? -1.345 -16.718 9.519 1.00 96.19 94 GLU A O 1
ATOM 743 N N . ARG A 1 95 ? -1.292 -14.575 8.876 1.00 96.88 95 ARG A N 1
ATOM 744 C CA . ARG A 1 95 ? -2.658 -14.556 8.319 1.00 96.88 95 ARG A CA 1
ATOM 745 C C . ARG A 1 95 ? -2.721 -14.813 6.820 1.00 96.88 95 ARG A C 1
ATOM 747 O O . ARG A 1 95 ? -3.791 -15.161 6.321 1.00 96.88 95 ARG A O 1
ATOM 754 N N . TYR A 1 96 ? -1.614 -14.650 6.104 1.00 96.31 96 TYR A N 1
ATOM 755 C CA . TYR A 1 96 ? -1.598 -14.822 4.657 1.00 96.31 96 TYR A CA 1
ATOM 756 C C . TYR A 1 96 ? -1.590 -16.302 4.273 1.00 96.31 96 TYR A C 1
ATOM 758 O O . TYR A 1 96 ? -0.797 -17.094 4.778 1.00 96.31 96 TYR A O 1
ATOM 766 N N . ARG A 1 97 ? -2.473 -16.677 3.344 1.00 93.19 97 ARG A N 1
ATOM 767 C CA . ARG A 1 97 ? -2.494 -18.024 2.744 1.00 93.19 97 ARG A CA 1
ATOM 768 C C . ARG A 1 97 ? -1.616 -18.130 1.499 1.00 93.19 97 ARG A C 1
ATOM 770 O O . ARG A 1 97 ? -1.193 -19.225 1.141 1.00 93.19 97 ARG A O 1
ATOM 777 N N . ARG A 1 98 ? -1.387 -16.998 0.834 1.00 93.06 98 ARG A N 1
ATOM 778 C CA . ARG A 1 98 ? -0.525 -16.830 -0.338 1.00 93.06 98 ARG A CA 1
ATOM 779 C C . ARG A 1 98 ? 0.763 -16.133 0.089 1.00 93.06 98 ARG A C 1
ATOM 781 O O . ARG A 1 98 ? 0.744 -15.302 0.992 1.00 93.06 98 ARG A O 1
ATOM 788 N N . ASP A 1 99 ? 1.857 -16.446 -0.595 1.00 94.94 99 ASP A N 1
ATOM 789 C CA . ASP A 1 99 ? 3.106 -15.713 -0.437 1.00 94.94 99 ASP A CA 1
ATOM 790 C C . ASP A 1 99 ? 3.056 -14.368 -1.184 1.00 94.94 99 ASP A C 1
ATOM 792 O O . ASP A 1 99 ? 2.858 -14.328 -2.401 1.00 94.94 99 ASP A O 1
ATOM 796 N N . PHE A 1 100 ? 3.224 -13.277 -0.436 1.00 97.62 100 PHE A N 1
ATOM 797 C CA . PHE A 1 100 ? 3.330 -11.908 -0.954 1.00 97.62 100 PHE A CA 1
ATOM 798 C C . PHE A 1 100 ? 4.753 -11.349 -0.847 1.00 97.62 100 PHE A C 1
ATOM 800 O O . PHE A 1 100 ? 4.959 -10.171 -1.123 1.00 97.62 100 PHE A O 1
ATOM 807 N N . SER A 1 101 ? 5.739 -12.166 -0.462 1.00 97.62 101 SER A N 1
ATOM 808 C CA . SER A 1 101 ? 7.107 -11.710 -0.192 1.00 97.62 101 SER A CA 1
ATOM 809 C C . SER A 1 101 ? 7.739 -11.003 -1.391 1.00 97.62 101 SER A C 1
ATOM 811 O O . SER A 1 101 ? 8.411 -9.995 -1.212 1.00 97.62 101 SER A O 1
ATOM 813 N N . GLU A 1 102 ? 7.490 -11.482 -2.613 1.00 97.75 102 GLU A N 1
ATOM 814 C CA . GLU A 1 102 ? 7.980 -10.832 -3.836 1.00 97.75 102 GLU A CA 1
ATOM 815 C C . GLU A 1 102 ? 7.351 -9.444 -4.045 1.00 97.75 102 GLU A C 1
ATOM 817 O O . GLU A 1 102 ? 8.061 -8.473 -4.299 1.00 97.75 102 GLU A O 1
ATOM 822 N N . LEU A 1 103 ? 6.029 -9.333 -3.876 1.00 98.31 103 LEU A N 1
ATOM 823 C CA . LEU A 1 103 ? 5.306 -8.066 -4.015 1.00 98.31 103 LEU A CA 1
ATOM 824 C C . LEU A 1 103 ? 5.762 -7.044 -2.963 1.00 98.31 103 LEU A C 1
ATOM 826 O O . LEU A 1 103 ? 5.963 -5.873 -3.275 1.00 98.31 103 LEU A O 1
ATOM 830 N N . VAL A 1 104 ? 5.955 -7.496 -1.723 1.00 98.56 104 VAL A N 1
ATOM 831 C CA . VAL A 1 104 ? 6.456 -6.667 -0.618 1.00 98.56 104 VAL A CA 1
ATOM 832 C C . VAL A 1 104 ? 7.894 -6.236 -0.871 1.00 98.56 104 VAL A C 1
ATOM 834 O O . VAL A 1 104 ? 8.219 -5.070 -0.677 1.00 98.56 104 VAL A O 1
ATOM 837 N N . HIS A 1 105 ? 8.742 -7.139 -1.367 1.00 98.56 105 HIS A N 1
ATOM 838 C CA . HIS A 1 105 ? 10.113 -6.802 -1.736 1.00 98.56 105 HIS A CA 1
ATOM 839 C C . HIS A 1 105 ? 10.159 -5.730 -2.832 1.00 98.56 105 HIS A C 1
ATOM 841 O O . HIS A 1 105 ? 10.969 -4.808 -2.756 1.00 98.56 105 HIS A O 1
ATOM 847 N N . ALA A 1 106 ? 9.265 -5.808 -3.823 1.00 98.38 106 ALA A N 1
ATOM 848 C CA . ALA A 1 106 ? 9.136 -4.769 -4.835 1.00 98.38 106 ALA A CA 1
ATOM 849 C C . ALA A 1 106 ? 8.697 -3.424 -4.229 1.00 98.38 106 ALA A C 1
ATOM 851 O O . ALA A 1 106 ? 9.277 -2.399 -4.579 1.00 98.38 106 ALA A O 1
ATOM 852 N N . ALA A 1 107 ? 7.726 -3.418 -3.307 1.00 98.56 107 ALA A N 1
ATOM 853 C CA . ALA A 1 107 ? 7.283 -2.200 -2.622 1.00 98.56 107 ALA A CA 1
ATOM 854 C C . ALA A 1 107 ? 8.417 -1.553 -1.813 1.00 98.56 107 ALA A C 1
ATOM 856 O O . ALA A 1 107 ? 8.690 -0.370 -1.996 1.00 98.56 107 ALA A O 1
ATOM 857 N N . ASP A 1 108 ? 9.135 -2.343 -1.008 1.00 98.69 108 ASP A N 1
ATOM 858 C CA . ASP A 1 108 ? 10.301 -1.887 -0.245 1.00 98.69 108 ASP A CA 1
ATOM 859 C C . ASP A 1 108 ? 11.349 -1.233 -1.150 1.00 98.69 108 ASP A C 1
ATOM 861 O O . ASP A 1 108 ? 11.877 -0.166 -0.835 1.00 98.69 108 ASP A O 1
ATOM 865 N N . LYS A 1 109 ? 11.644 -1.861 -2.290 1.00 98.44 109 LYS A N 1
ATOM 866 C CA . LYS A 1 109 ? 12.652 -1.382 -3.236 1.00 98.44 109 LYS A CA 1
ATOM 867 C C . LYS A 1 109 ? 12.234 -0.095 -3.950 1.00 98.44 109 LYS A C 1
ATOM 869 O O . LYS A 1 109 ? 13.043 0.819 -4.095 1.00 98.44 109 LYS A O 1
ATOM 874 N N . ILE A 1 110 ? 10.983 -0.034 -4.406 1.00 97.94 110 ILE A N 1
ATOM 875 C CA . ILE A 1 110 ? 10.446 1.098 -5.170 1.00 97.94 110 ILE A CA 1
ATOM 876 C C . ILE A 1 110 ? 10.289 2.324 -4.269 1.00 97.94 110 ILE A C 1
ATOM 878 O O . ILE A 1 110 ? 10.722 3.408 -4.652 1.00 97.94 110 ILE A O 1
ATOM 882 N N . ASP A 1 111 ? 9.731 2.156 -3.070 1.00 97.94 111 ASP A N 1
ATOM 883 C CA . ASP A 1 111 ? 9.437 3.275 -2.172 1.00 97.94 111 ASP A CA 1
ATOM 884 C C . ASP A 1 111 ? 10.709 3.876 -1.545 1.00 97.94 111 ASP A C 1
ATOM 886 O O . ASP A 1 111 ? 10.864 5.095 -1.457 1.00 97.94 111 ASP A O 1
ATOM 890 N N . SER A 1 112 ? 11.701 3.033 -1.232 1.00 97.75 112 SER A N 1
ATOM 891 C CA . SER A 1 112 ? 13.023 3.491 -0.773 1.00 97.75 112 SER A CA 1
ATOM 892 C C . SER A 1 112 ? 13.951 3.982 -1.891 1.00 97.75 112 SER A C 1
ATOM 894 O O . SER A 1 112 ? 15.048 4.468 -1.603 1.00 97.75 112 SER A O 1
ATOM 896 N N . ALA A 1 113 ? 13.523 3.868 -3.154 1.00 97.25 113 ALA A N 1
ATOM 897 C CA . ALA A 1 113 ? 14.328 4.132 -4.343 1.00 97.25 113 ALA A CA 1
ATOM 898 C C . ALA A 1 113 ? 15.667 3.362 -4.376 1.00 97.25 113 ALA A C 1
ATOM 900 O O . ALA A 1 113 ? 16.647 3.838 -4.955 1.00 97.25 113 ALA A O 1
ATOM 901 N N . ASP A 1 114 ? 15.712 2.157 -3.798 1.00 98.19 114 ASP A N 1
ATOM 902 C CA . ASP A 1 114 ? 16.871 1.253 -3.835 1.00 98.19 114 ASP A CA 1
ATOM 903 C C . ASP A 1 114 ? 16.961 0.526 -5.189 1.00 98.19 114 ASP A C 1
ATOM 905 O O . ASP A 1 114 ? 16.921 -0.699 -5.292 1.00 98.19 114 ASP A O 1
ATOM 909 N N . LEU A 1 115 ? 17.003 1.300 -6.273 1.00 97.88 115 LEU A N 1
ATOM 910 C CA . LEU A 1 115 ? 16.987 0.807 -7.646 1.00 97.88 115 LEU A CA 1
ATOM 911 C C . LEU A 1 115 ? 18.392 0.809 -8.245 1.00 97.88 115 LEU A C 1
ATOM 913 O O . LEU A 1 115 ? 19.171 1.754 -8.101 1.00 97.88 115 LEU A O 1
ATOM 917 N N . THR A 1 116 ? 18.707 -0.245 -8.991 1.00 98.12 116 THR A N 1
ATOM 918 C CA . THR A 1 116 ? 19.926 -0.282 -9.798 1.00 98.12 116 THR A CA 1
ATOM 919 C C . THR A 1 116 ? 19.788 0.615 -11.026 1.00 98.12 116 THR A C 1
ATOM 921 O O . THR A 1 116 ? 18.690 0.908 -11.496 1.00 98.12 116 THR A O 1
ATOM 924 N N . MET A 1 117 ? 20.916 1.003 -11.628 1.00 97.50 117 MET A N 1
ATOM 925 C CA . MET A 1 117 ? 20.868 1.795 -12.859 1.00 97.50 117 MET A CA 1
ATOM 926 C C . MET A 1 117 ? 20.166 1.073 -14.012 1.00 97.50 117 MET A C 1
ATOM 928 O O . MET A 1 117 ? 19.482 1.721 -14.795 1.00 97.50 117 MET A O 1
ATOM 932 N N . ALA A 1 118 ? 20.299 -0.253 -14.101 1.00 97.12 118 ALA A N 1
ATOM 933 C CA . ALA A 1 118 ? 19.602 -1.041 -15.112 1.00 97.12 118 ALA A CA 1
ATOM 934 C C . ALA A 1 118 ? 18.079 -0.965 -14.936 1.00 97.12 118 ALA A C 1
ATOM 936 O O . ALA A 1 118 ? 17.371 -0.766 -15.913 1.00 97.12 118 ALA A O 1
ATOM 937 N N . GLU A 1 119 ? 17.590 -1.038 -13.697 1.00 97.38 119 GLU A N 1
ATOM 938 C CA . GLU A 1 119 ? 16.160 -0.914 -13.393 1.00 97.38 119 GLU A CA 1
ATOM 939 C C . GLU A 1 119 ? 15.617 0.471 -13.729 1.00 97.38 119 GLU A C 1
ATOM 941 O O . GLU A 1 119 ? 14.523 0.591 -14.269 1.00 97.38 119 GLU A O 1
ATOM 946 N N . VAL A 1 120 ? 16.405 1.517 -13.471 1.00 96.50 120 VAL A N 1
ATOM 947 C CA . VAL A 1 120 ? 16.037 2.893 -13.824 1.00 96.50 120 VAL A CA 1
ATOM 948 C C . VAL A 1 120 ? 16.014 3.107 -15.344 1.00 96.50 120 VAL A C 1
ATOM 950 O O . VAL A 1 120 ? 15.141 3.814 -15.840 1.00 96.50 120 VAL A O 1
ATOM 953 N N . PHE A 1 121 ? 16.965 2.533 -16.090 1.00 97.44 121 PHE A N 1
ATOM 954 C CA . PHE A 1 121 ? 17.071 2.735 -17.543 1.00 97.44 121 PHE A CA 1
ATOM 955 C C . PHE A 1 121 ? 16.205 1.792 -18.383 1.00 97.44 121 PHE A C 1
ATOM 957 O O . PHE A 1 121 ? 15.853 2.164 -19.500 1.00 97.44 121 PHE A O 1
ATOM 964 N N . CYS A 1 122 ? 15.872 0.610 -17.866 1.00 97.19 122 CYS A N 1
ATOM 965 C CA . CYS A 1 122 ? 15.089 -0.411 -18.561 1.00 97.19 122 CYS A CA 1
ATOM 966 C C . CYS A 1 122 ? 13.904 -0.889 -17.697 1.00 97.19 122 CYS A C 1
ATOM 968 O O . CYS A 1 122 ? 13.790 -2.093 -17.438 1.00 97.19 122 CYS A O 1
ATOM 970 N N . PRO A 1 123 ? 13.030 0.010 -17.201 1.00 95.81 123 PRO A N 1
ATOM 971 C CA . PRO A 1 123 ? 11.951 -0.356 -16.282 1.00 95.81 123 PRO A CA 1
ATOM 972 C C . PRO A 1 123 ? 10.968 -1.371 -16.881 1.00 95.81 123 PRO A C 1
ATOM 974 O O . PRO A 1 123 ? 10.371 -2.151 -16.145 1.00 95.81 123 PRO A O 1
ATOM 977 N N . GLU A 1 124 ? 10.834 -1.429 -18.207 1.00 95.69 124 GLU A N 1
ATOM 978 C CA . GLU A 1 124 ? 10.000 -2.395 -18.924 1.00 95.69 124 GLU A CA 1
ATOM 979 C C . GLU A 1 124 ? 10.436 -3.856 -18.739 1.00 95.69 124 GLU A C 1
ATOM 981 O O . GLU A 1 124 ? 9.628 -4.766 -18.913 1.00 95.69 124 GLU A O 1
ATOM 986 N N . ALA A 1 125 ? 11.693 -4.090 -18.350 1.00 96.19 125 ALA A N 1
ATOM 987 C CA . ALA A 1 125 ? 12.196 -5.415 -18.000 1.00 96.19 125 ALA A CA 1
ATOM 988 C C . ALA A 1 125 ? 11.837 -5.830 -16.558 1.00 96.19 125 ALA A C 1
ATOM 990 O O . ALA A 1 125 ? 12.116 -6.962 -16.160 1.00 96.19 125 ALA A O 1
ATOM 991 N N . HIS A 1 126 ? 11.228 -4.932 -15.774 1.00 96.69 126 HIS A N 1
ATOM 992 C CA . HIS A 1 126 ? 10.948 -5.104 -14.350 1.00 96.69 126 HIS A CA 1
ATOM 993 C C . HIS A 1 126 ? 9.451 -4.898 -14.068 1.00 96.69 126 HIS A C 1
ATOM 995 O O . HIS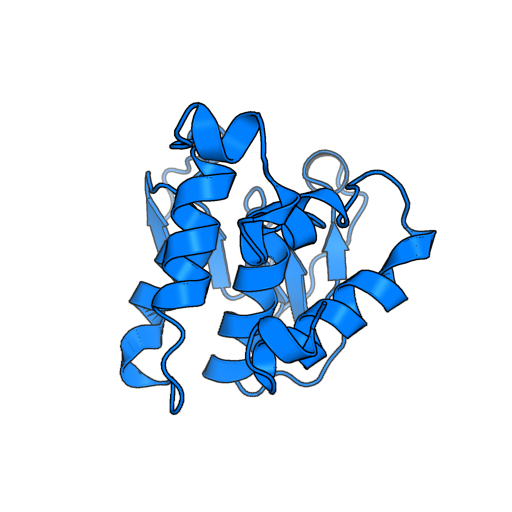 A 1 126 ? 9.019 -3.777 -13.801 1.00 96.69 126 HIS A O 1
ATOM 1001 N N . PRO A 1 127 ? 8.639 -5.972 -14.083 1.00 96.88 127 PRO A N 1
ATOM 1002 C CA . PRO A 1 127 ? 7.182 -5.872 -14.105 1.00 96.88 127 PRO A CA 1
ATOM 1003 C C . PRO A 1 127 ? 6.542 -5.013 -13.005 1.00 96.88 127 PRO A C 1
ATOM 1005 O O . PRO A 1 127 ? 5.679 -4.184 -13.290 1.00 96.88 127 PRO A O 1
ATOM 1008 N N . TYR A 1 128 ? 6.984 -5.163 -11.752 1.00 97.50 128 TYR A N 1
ATOM 1009 C CA . TYR A 1 128 ? 6.466 -4.369 -10.633 1.00 97.50 128 TYR A CA 1
ATOM 1010 C C . TYR A 1 128 ? 6.868 -2.892 -10.717 1.00 97.50 128 TYR A C 1
ATOM 1012 O O . TYR A 1 128 ? 6.064 -2.019 -10.399 1.00 97.50 128 TYR A O 1
ATOM 1020 N N . LEU A 1 129 ? 8.089 -2.602 -11.179 1.00 96.94 129 LEU A N 1
ATOM 1021 C CA . LEU A 1 129 ? 8.556 -1.232 -11.378 1.00 96.94 129 LEU A CA 1
ATOM 1022 C C . LEU A 1 129 ? 7.777 -0.571 -12.516 1.00 96.94 129 LEU A C 1
ATOM 1024 O O . LEU A 1 129 ? 7.248 0.521 -12.327 1.00 96.94 129 LEU A O 1
ATOM 1028 N N . LEU A 1 130 ? 7.612 -1.261 -13.648 1.00 96.31 130 LEU A N 1
ATOM 1029 C CA . LEU A 1 130 ? 6.784 -0.781 -14.750 1.00 96.31 130 LEU A CA 1
ATOM 1030 C C . LEU A 1 130 ? 5.356 -0.488 -14.276 1.00 96.31 130 LEU A C 1
ATOM 1032 O O . LEU A 1 130 ? 4.845 0.601 -14.525 1.00 96.31 130 LEU A O 1
ATOM 1036 N N . LEU A 1 131 ? 4.739 -1.419 -13.539 1.00 96.00 131 LEU A N 1
ATOM 1037 C CA . LEU A 1 131 ? 3.410 -1.224 -12.964 1.00 96.00 131 LEU A CA 1
ATOM 1038 C C . LEU A 1 131 ? 3.370 -0.007 -12.033 1.00 96.00 131 LEU A C 1
ATOM 1040 O O . LEU A 1 131 ? 2.452 0.801 -12.148 1.00 96.00 131 LEU A O 1
ATOM 1044 N N . SER A 1 132 ? 4.361 0.184 -11.157 1.00 95.12 132 SER A N 1
ATOM 1045 C CA . SER A 1 132 ? 4.390 1.348 -10.259 1.00 95.12 132 SER A CA 1
ATOM 1046 C C . SER A 1 132 ? 4.391 2.683 -11.008 1.00 95.12 132 SER A C 1
ATOM 1048 O O . SER A 1 132 ? 3.762 3.639 -10.562 1.00 95.12 132 SER A O 1
ATOM 1050 N N . MET A 1 133 ? 5.005 2.734 -12.194 1.00 92.81 133 MET A N 1
ATOM 1051 C CA . MET A 1 133 ? 5.049 3.936 -13.031 1.00 92.81 133 MET A CA 1
ATOM 1052 C C . MET A 1 133 ? 3.696 4.257 -13.684 1.00 92.81 133 MET A C 1
ATOM 1054 O O . MET A 1 133 ? 3.513 5.353 -14.211 1.00 92.81 133 MET A O 1
ATOM 1058 N N . THR A 1 134 ? 2.741 3.324 -13.644 1.00 91.31 134 THR A N 1
ATOM 1059 C CA . THR A 1 134 ? 1.372 3.519 -14.146 1.00 91.31 134 THR A CA 1
ATOM 1060 C C . THR A 1 134 ? 0.399 4.041 -13.092 1.00 91.31 134 THR A C 1
ATOM 1062 O O . THR A 1 134 ? -0.760 4.261 -13.427 1.00 91.31 134 THR A O 1
ATOM 1065 N N . LEU A 1 135 ? 0.828 4.214 -11.835 1.00 88.88 135 LEU A N 1
ATOM 1066 C CA . LEU A 1 135 ? -0.004 4.671 -10.717 1.00 88.88 135 LEU A CA 1
ATOM 1067 C C . LEU A 1 135 ? 0.253 6.167 -10.435 1.00 88.88 135 LEU A C 1
ATOM 1069 O O . LEU A 1 135 ? 1.011 6.487 -9.518 1.00 88.88 135 LEU A O 1
ATOM 1073 N N . PRO A 1 136 ? -0.296 7.122 -11.212 1.00 69.88 136 PRO A N 1
ATOM 1074 C CA . PRO A 1 136 ? -0.053 8.531 -10.942 1.00 69.88 136 PRO A CA 1
ATOM 1075 C C . PRO A 1 136 ? -0.887 9.009 -9.743 1.00 69.88 136 PRO A C 1
ATOM 1077 O O . PRO A 1 136 ? -2.109 8.894 -9.721 1.00 69.88 136 PRO A O 1
ATOM 1080 N N . GLY A 1 137 ? -0.245 9.660 -8.775 1.00 61.16 137 GLY A N 1
ATOM 1081 C CA . GLY A 1 137 ? -0.899 10.199 -7.572 1.00 61.16 137 GLY A CA 1
ATOM 1082 C C . GLY A 1 137 ? -1.605 11.550 -7.765 1.00 61.16 137 GLY A C 1
ATOM 1083 O O . GLY A 1 137 ? -1.555 12.402 -6.883 1.00 61.16 137 GLY A O 1
ATOM 1084 N N . HIS A 1 138 ? -2.163 11.848 -8.946 1.00 58.31 138 HIS A N 1
ATOM 1085 C CA . HIS A 1 138 ? -2.581 13.227 -9.274 1.00 58.31 138 HIS A CA 1
ATOM 1086 C C . HIS A 1 138 ? -4.035 13.394 -9.738 1.00 58.31 138 HIS A C 1
ATOM 1088 O O . HIS A 1 138 ? -4.472 14.526 -9.959 1.00 58.31 138 HIS A O 1
ATOM 1094 N N . SER A 1 139 ? -4.824 12.319 -9.855 1.00 62.06 139 SER A N 1
ATOM 1095 C CA . SER A 1 139 ? -6.218 12.418 -10.305 1.00 62.06 139 SER A CA 1
ATOM 1096 C C . SER A 1 139 ? -7.151 11.443 -9.589 1.00 62.06 139 SER A C 1
ATOM 1098 O O . SER A 1 139 ? -7.082 10.236 -9.785 1.00 62.06 139 SER A O 1
ATOM 1100 N N . ARG A 1 140 ? -8.152 11.973 -8.867 1.00 61.06 140 ARG A N 1
ATOM 1101 C CA . ARG A 1 140 ? -9.269 11.177 -8.306 1.00 61.06 140 ARG A CA 1
ATOM 1102 C C . ARG A 1 140 ? -10.096 10.435 -9.368 1.00 61.06 140 ARG A C 1
ATOM 1104 O O . ARG A 1 140 ? -10.930 9.606 -9.032 1.00 61.06 140 ARG A O 1
ATOM 1111 N N . ARG A 1 141 ? -9.906 10.719 -10.665 1.00 64.19 141 ARG A N 1
ATOM 1112 C CA . ARG A 1 141 ? -10.607 10.004 -11.749 1.00 64.19 141 ARG A CA 1
ATOM 1113 C C . ARG A 1 141 ? -10.082 8.582 -11.971 1.00 64.19 141 ARG A C 1
ATOM 1115 O O . ARG A 1 141 ? -10.616 7.881 -12.823 1.00 64.19 141 ARG A O 1
ATOM 1122 N N . GLU A 1 142 ? -9.078 8.162 -11.208 1.00 83.31 142 GLU A N 1
ATOM 1123 C CA . GLU A 1 142 ? -8.389 6.884 -11.379 1.00 83.31 142 GLU A CA 1
ATOM 1124 C C . GLU A 1 142 ? -8.656 5.886 -10.246 1.00 83.31 142 GLU A C 1
ATOM 1126 O O . GLU A 1 142 ? -8.120 4.784 -10.263 1.00 83.31 142 GLU A O 1
ATOM 1131 N N . GLU A 1 143 ? -9.560 6.190 -9.309 1.00 90.31 143 GLU A N 1
ATOM 1132 C CA . GLU A 1 143 ? -9.900 5.265 -8.216 1.00 90.31 143 GLU A CA 1
ATOM 1133 C C . GLU A 1 143 ? -10.332 3.881 -8.726 1.00 90.31 143 GLU A C 1
ATOM 1135 O O . GLU A 1 143 ? -9.989 2.860 -8.128 1.00 90.31 143 GLU A O 1
ATOM 1140 N N . ALA A 1 144 ? -11.059 3.826 -9.846 1.00 91.75 144 ALA A N 1
ATOM 1141 C CA . ALA A 1 144 ? -11.444 2.566 -10.479 1.00 91.75 144 ALA A CA 1
ATOM 1142 C C . ALA A 1 144 ? -10.225 1.772 -10.972 1.00 91.75 144 ALA A C 1
ATOM 1144 O O . ALA A 1 144 ? -10.205 0.549 -10.848 1.00 91.75 144 ALA A O 1
ATOM 1145 N N . TYR A 1 145 ? -9.208 2.464 -11.490 1.00 92.31 145 TYR A N 1
ATOM 1146 C CA . TYR A 1 145 ? -7.962 1.854 -11.935 1.00 92.31 145 TYR A CA 1
ATOM 1147 C C . TYR A 1 145 ? -7.169 1.299 -10.749 1.00 92.31 145 TYR A C 1
ATOM 1149 O O . TYR A 1 145 ? -6.843 0.115 -10.742 1.00 92.31 145 TYR A O 1
ATOM 1157 N N . TRP A 1 146 ? -6.947 2.088 -9.695 1.00 94.62 146 TRP A N 1
ATOM 1158 C CA . TRP A 1 146 ? -6.196 1.623 -8.524 1.00 94.62 146 TRP A CA 1
ATOM 1159 C C . TRP A 1 146 ? -6.892 0.460 -7.810 1.00 94.62 146 TRP A C 1
ATOM 1161 O O . TRP A 1 146 ? -6.250 -0.532 -7.471 1.00 94.62 146 TRP A O 1
ATOM 1171 N N . ASN A 1 147 ? -8.220 0.521 -7.643 1.00 94.81 147 ASN A N 1
ATOM 1172 C CA . ASN A 1 147 ? -8.981 -0.610 -7.103 1.00 94.81 147 ASN A CA 1
ATOM 1173 C C . ASN A 1 147 ? -8.868 -1.851 -8.007 1.00 94.81 147 ASN A C 1
ATOM 1175 O O . ASN A 1 147 ? -8.750 -2.962 -7.497 1.00 94.81 147 ASN A O 1
ATOM 1179 N N . HIS A 1 148 ? -8.864 -1.684 -9.333 1.00 94.25 148 HIS A N 1
ATOM 1180 C CA . HIS A 1 148 ? -8.666 -2.799 -10.257 1.00 94.25 148 HIS A CA 1
ATOM 1181 C C . HIS A 1 148 ? -7.277 -3.435 -10.105 1.00 94.25 148 HIS A C 1
ATOM 1183 O O . HIS A 1 148 ? -7.182 -4.657 -9.996 1.00 94.25 148 HIS A O 1
ATOM 1189 N N . VAL A 1 149 ? -6.221 -2.621 -10.015 1.00 95.69 149 VAL A N 1
ATOM 1190 C CA . VAL A 1 149 ? -4.848 -3.093 -9.774 1.00 95.69 149 VAL A CA 1
ATOM 1191 C C . VAL A 1 149 ? -4.748 -3.849 -8.445 1.00 95.69 149 VAL A C 1
ATOM 1193 O O . VAL A 1 149 ? -4.150 -4.923 -8.409 1.00 95.69 149 VAL A O 1
ATOM 1196 N N . VAL A 1 150 ? -5.388 -3.359 -7.374 1.00 96.94 150 VAL A N 1
ATOM 1197 C CA . VAL A 1 150 ? -5.455 -4.071 -6.084 1.00 96.94 150 VAL A CA 1
ATOM 1198 C C . VAL A 1 150 ? -6.067 -5.465 -6.257 1.00 96.94 150 VAL A C 1
ATOM 1200 O O . VAL A 1 150 ? -5.481 -6.449 -5.808 1.00 96.94 150 VAL A O 1
ATOM 1203 N N . GLU A 1 151 ? -7.210 -5.594 -6.935 1.00 95.81 151 GLU A N 1
ATOM 1204 C CA . GLU A 1 151 ? -7.845 -6.908 -7.134 1.00 95.81 151 GLU A CA 1
ATOM 1205 C C . GLU A 1 151 ? -7.020 -7.851 -8.029 1.00 95.81 151 GLU A C 1
ATOM 1207 O O . GLU A 1 151 ? -6.972 -9.066 -7.785 1.00 95.81 151 GLU A O 1
ATOM 1212 N N . LEU A 1 152 ? -6.325 -7.310 -9.035 1.00 96.38 152 LEU A N 1
ATOM 1213 C CA . LEU A 1 152 ? -5.402 -8.083 -9.864 1.00 96.38 152 LEU A CA 1
ATOM 1214 C C . LEU A 1 152 ? -4.225 -8.609 -9.034 1.00 96.38 152 LEU A C 1
ATOM 1216 O O . LEU A 1 152 ? -4.001 -9.818 -9.011 1.00 96.38 152 LEU A O 1
ATOM 1220 N N . LEU A 1 153 ? -3.531 -7.754 -8.279 1.00 96.88 153 LEU A N 1
ATOM 1221 C CA . LEU A 1 153 ? -2.380 -8.156 -7.458 1.00 96.88 153 LEU A CA 1
ATOM 1222 C C . LEU A 1 153 ? -2.757 -9.150 -6.346 1.00 96.88 153 LEU A C 1
ATOM 1224 O O . LEU A 1 153 ? -1.985 -10.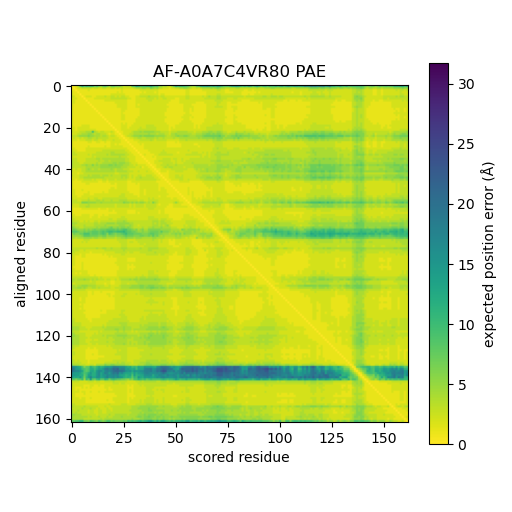064 -6.045 1.00 96.88 153 LEU A O 1
ATOM 1228 N N . ARG A 1 154 ? -3.971 -9.053 -5.783 1.00 94.94 154 ARG A N 1
ATOM 1229 C CA . ARG A 1 154 ? -4.489 -10.029 -4.804 1.00 94.94 154 ARG A CA 1
ATOM 1230 C C . ARG A 1 154 ? -4.594 -11.443 -5.374 1.00 94.94 154 ARG A C 1
ATOM 1232 O O . ARG A 1 154 ? -4.292 -12.410 -4.674 1.00 94.94 154 ARG A O 1
ATOM 1239 N N . SER A 1 155 ? -4.991 -11.581 -6.639 1.00 92.81 155 SER A N 1
ATOM 1240 C CA . SER A 1 155 ? -5.436 -12.865 -7.206 1.00 92.81 155 SER A CA 1
ATOM 1241 C C . SER A 1 155 ? -4.574 -13.416 -8.345 1.00 92.81 155 SER A C 1
ATOM 1243 O O . SER A 1 155 ? -4.701 -14.593 -8.690 1.00 92.81 155 SER A O 1
ATOM 1245 N N . ARG A 1 156 ? -3.702 -12.598 -8.938 1.00 95.19 156 ARG A N 1
ATOM 1246 C CA . ARG A 1 156 ? -2.904 -12.941 -10.120 1.00 95.19 156 ARG A CA 1
ATOM 1247 C C . ARG A 1 156 ? -1.401 -12.812 -9.847 1.00 95.19 156 ARG A C 1
ATOM 1249 O O . ARG A 1 156 ? -1.002 -12.066 -8.947 1.00 95.19 156 ARG A O 1
ATOM 1256 N N . PRO A 1 157 ? -0.561 -13.564 -10.576 1.00 93.88 157 PRO A N 1
ATOM 1257 C CA . PRO A 1 157 ? 0.866 -13.273 -10.660 1.00 93.88 157 PRO A CA 1
ATOM 1258 C C . PRO A 1 157 ? 1.092 -12.036 -11.548 1.00 93.88 157 PRO A C 1
ATOM 1260 O O . PRO A 1 157 ? 0.209 -11.676 -12.333 1.00 93.88 157 PRO A O 1
ATOM 1263 N N . ILE A 1 158 ? 2.243 -11.374 -11.412 1.00 95.06 158 ILE A N 1
ATOM 1264 C CA . ILE A 1 158 ? 2.510 -10.070 -12.041 1.00 95.06 158 ILE A CA 1
ATOM 1265 C C . ILE A 1 158 ? 2.438 -10.109 -13.575 1.00 95.06 158 ILE A C 1
ATOM 1267 O O . ILE A 1 158 ? 1.987 -9.152 -14.195 1.00 95.06 158 ILE A O 1
ATOM 1271 N N . GLU A 1 159 ? 2.766 -11.243 -14.192 1.00 93.19 159 GLU A N 1
ATOM 1272 C CA . GLU A 1 159 ? 2.717 -11.453 -15.644 1.00 93.19 159 GLU A CA 1
ATOM 1273 C C . GLU A 1 159 ? 1.294 -11.432 -16.213 1.00 93.19 159 GLU A C 1
ATOM 1275 O O . GLU A 1 159 ? 1.123 -11.295 -17.417 1.00 93.19 159 GLU A O 1
ATOM 1280 N N . ALA A 1 160 ? 0.275 -11.607 -15.367 1.00 93.81 160 ALA A N 1
ATOM 1281 C CA . ALA A 1 160 ? -1.132 -11.514 -15.756 1.00 93.81 160 ALA A CA 1
ATOM 1282 C C . ALA A 1 160 ? -1.770 -10.167 -15.367 1.00 93.81 160 ALA A C 1
ATOM 1284 O O . ALA A 1 160 ? -2.975 -9.991 -15.559 1.00 93.81 160 ALA A O 1
ATOM 1285 N N . VAL A 1 161 ? -0.993 -9.259 -14.766 1.00 93.00 161 VAL A N 1
ATOM 1286 C CA . VAL A 1 161 ? -1.409 -7.886 -14.438 1.00 93.00 161 VAL A CA 1
ATOM 1287 C C . VAL A 1 161 ? -0.994 -6.907 -15.539 1.00 93.00 161 VAL A C 1
ATOM 1289 O O . VAL A 1 161 ? -1.726 -5.949 -15.784 1.00 93.00 161 VAL A O 1
ATOM 1292 N N . LEU A 1 162 ? 0.155 -7.153 -16.182 1.00 87.00 162 LEU A N 1
ATOM 1293 C CA . LEU A 1 162 ? 0.668 -6.403 -17.338 1.00 87.00 162 LEU A CA 1
ATOM 1294 C C . LEU A 1 162 ? 0.056 -6.882 -18.659 1.00 87.00 162 LEU A C 1
ATOM 1296 O O . LEU A 1 162 ? -0.149 -6.016 -19.539 1.00 87.00 162 LE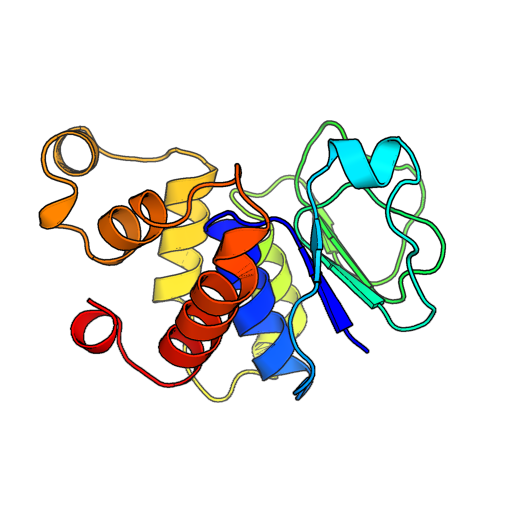U A O 1
#

Sequence (162 aa):
MRVVTRPDFDGVVCAVLLKEALSVDTPVVWVEPGDLQNHRVQIEIGDILANLPYAPGCSLWFDHHHSNRMSETVPGLFRMAPSAAGLVFEYYRERYRRDFSELVHAADKIDSADLTMAEVFCPEAHPYLLLSMTLPGHSRREEAYWNHVVELLRSRPIEAVL

Organism: NCBI:txid340467

Radius of gyration: 14.96 Å; Cα contacts (8 Å, |Δi|>4): 263; chains: 1; bounding box: 36×38×40 Å

Secondary structure (DSSP, 8-state):
--EEE-SSHHHHHHHHHHHHHHT--SPPEE--HHHHHTT-SPPPTT-EEESS---TT-SEEEE--GGG--SS--SEEE---S-HHHHHHHHTGGG-SS--HHHHHHHHHHHTT---HHHHH-GGGSHHHHHHTT--TT-GGGHHHHHHHHHHHHHS-GGGT-

Mean predicted aligned error: 3.34 Å

Foldseek 3Di:
DAEEEALFLLRLLLRLLCCQLPVDPDAHHHDDQVCVVVVVDDDAQDYAYFCHADDPRHQEYFHADPVNDDPDDGHADYYHALGSSLRSCVVRVVRHPDDCPVSSVLRSCVSNVVDDPCCVVCVVVPLSSVVRVVRDRPDPVCSVVSSVLSVCSNPHDSVVSD

Nearest PDB structures (foldseek):
  7d62-assembly1_A  TM=8.143E-01  e=3.265E-10  Vibrio cholerae O1 biovar El Tor str. N16961
  7d62-assembly1_B  TM=8.186E-01  e=5.491E-08  Vibrio cholerae O1 biovar El Tor str. N16961
  6slt-assembly1_B  TM=6.423E-01  e=5.328E+00  Streptomyces albogriseolus
  4z43-assembly1_A-2  TM=6.566E-01  e=9.738E+00  Pseudomonas fluorescens
  4z44-assembly1_A-2  TM=5.618E-01  e=6.385E+00  Pseudomonas fluorescens